Protein AF-A0A497SCT2-F1 (afdb_monomer)

Foldseek 3Di:
DDDDPPPPQAAAPQPRHGADPPQWDWDFADAAQDPGRDIGIHNDVVSVVVVNVVRVVVVVPDDPPDGPVRVD

Nearest PDB structures (foldseek):
  8ipb-assembly1_cb  TM=5.266E-01  e=7.782E-02  Triticum aestivum
  6zoj-assembly1_V  TM=5.125E-01  e=1.419E-01  Homo sapiens
  6zn5-assembly1_Z  TM=5.341E-01  e=1.981E-01  Homo sapiens
  9bdl-assembly1_AS21  TM=5.533E-01  e=2.420E-01  Oryctolagus cuniculus

Solvent-accessible surface area (backbone atoms only — not comparable to full-atom values): 4583 Å² total; per-residue (Å²): 137,90,76,78,88,65,75,75,72,53,45,12,75,69,81,64,43,76,37,62,94,88,54,62,45,73,46,71,42,74,43,82,90,51,96,58,55,57,78,44,40,20,61,42,70,70,46,46,52,52,43,51,54,5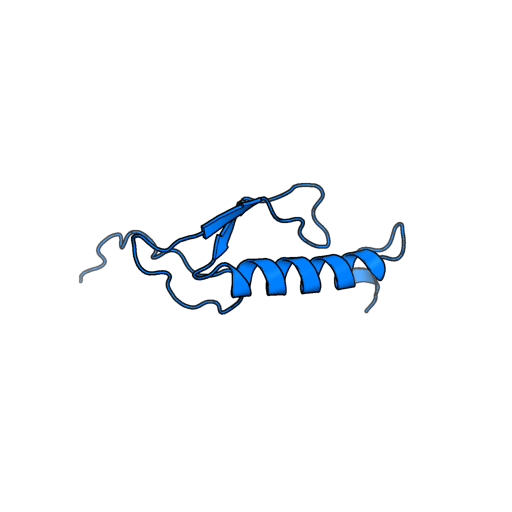2,35,50,53,56,53,70,70,52,54,84,98,55,54,84,80,70,78,112

Radius of gyration: 15.45 Å; Cα contacts (8 Å, |Δi|>4): 81; chains: 1; bounding box: 32×35×42 Å

Secondary structure (DSSP, 8-state):
----------B-TTT-PBPPTT--EEEE---TT-SS--EEEESSHHHHHHHHHHHHHHHHT--TT--GGGG-

Sequence (72 aa):
MSDMLGLGKKRCEYCKSEIEKGEEISENVEVYGRTDTPKKHFCSEKHLELYKKRTSLLMKNRRPNICARCIR

Structure (mmCIF, N/CA/C/O backbone):
data_AF-A0A497SCT2-F1
#
_entry.id   AF-A0A497SCT2-F1
#
loop_
_atom_site.group_PDB
_atom_site.id
_atom_site.type_symbol
_atom_site.label_atom_id
_atom_site.l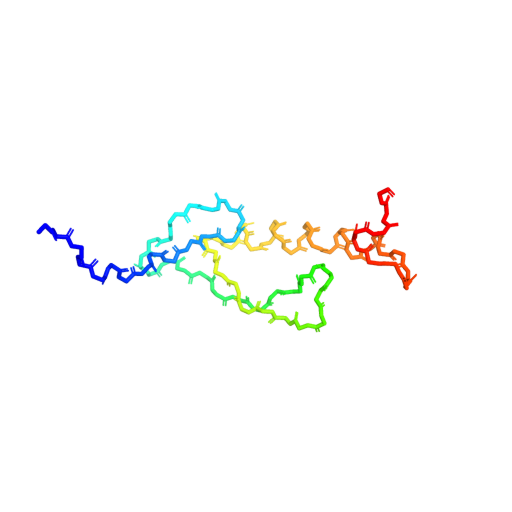abel_alt_id
_atom_site.label_comp_id
_atom_site.label_asym_id
_atom_site.label_entity_id
_atom_site.label_seq_id
_atom_site.pdbx_PDB_ins_code
_atom_site.Cartn_x
_atom_site.Cartn_y
_atom_site.Cartn_z
_atom_site.occupancy
_atom_site.B_iso_or_equiv
_atom_site.auth_seq_id
_atom_site.auth_comp_id
_atom_site.auth_asym_id
_atom_site.auth_atom_id
_atom_site.pdbx_PDB_model_num
ATOM 1 N N . MET A 1 1 ? -14.286 -23.355 20.322 1.00 40.84 1 MET A N 1
ATOM 2 C CA . MET A 1 1 ? -13.130 -22.445 20.434 1.00 40.84 1 MET A CA 1
ATOM 3 C C . MET A 1 1 ? -13.360 -21.305 19.464 1.00 40.84 1 MET A C 1
ATOM 5 O O . MET A 1 1 ? -13.877 -21.541 18.382 1.00 40.84 1 MET A O 1
ATOM 9 N N . SER A 1 2 ? -13.162 -20.096 19.965 1.00 49.00 2 SER A N 1
ATOM 10 C CA . SER A 1 2 ? -13.649 -18.820 19.454 1.00 49.00 2 SER A CA 1
ATOM 11 C C . SER A 1 2 ? -12.832 -18.307 18.278 1.00 49.00 2 SER A C 1
ATOM 13 O O . SER A 1 2 ? -11.646 -18.104 18.468 1.00 49.00 2 SER A O 1
ATOM 15 N N . ASP A 1 3 ? -13.466 -17.950 17.161 1.00 44.41 3 ASP A N 1
ATOM 16 C CA . ASP A 1 3 ? -12.882 -17.008 16.200 1.00 44.41 3 ASP A CA 1
ATOM 17 C C . ASP A 1 3 ? -14.002 -16.126 15.639 1.00 44.41 3 ASP A C 1
ATOM 19 O O . ASP A 1 3 ? -14.649 -16.415 14.632 1.00 44.41 3 ASP A O 1
ATOM 23 N N . MET A 1 4 ? -14.284 -15.048 16.378 1.00 44.75 4 MET A N 1
ATOM 24 C CA . MET A 1 4 ? -15.044 -13.907 15.881 1.00 44.75 4 MET A CA 1
ATOM 25 C C . MET A 1 4 ? -14.431 -13.470 14.548 1.00 44.75 4 MET A C 1
ATOM 27 O O . MET A 1 4 ? -13.224 -13.246 14.474 1.00 44.75 4 MET A O 1
ATOM 31 N N . LEU A 1 5 ? -15.267 -13.299 13.521 1.00 50.03 5 LEU A N 1
ATOM 32 C CA . LEU A 1 5 ? -14.943 -12.589 12.284 1.00 50.03 5 LEU A CA 1
ATOM 33 C C . LEU A 1 5 ? -14.544 -11.149 12.637 1.00 50.03 5 LEU A C 1
ATOM 35 O O . LEU A 1 5 ? -15.351 -10.221 12.601 1.00 50.03 5 LEU A O 1
ATOM 39 N N . GLY A 1 6 ? -13.294 -10.975 13.059 1.00 48.06 6 GLY A N 1
ATOM 40 C CA . GLY A 1 6 ? -12.702 -9.684 13.327 1.00 48.06 6 GLY A CA 1
ATOM 41 C C . GLY A 1 6 ? -12.653 -8.939 12.010 1.00 48.06 6 GLY A C 1
ATOM 42 O O . GLY A 1 6 ? -11.885 -9.307 11.125 1.00 48.06 6 GLY A O 1
ATOM 43 N N . LEU A 1 7 ? -13.501 -7.917 11.874 1.00 54.41 7 LEU A N 1
ATOM 44 C CA . LEU A 1 7 ? -13.386 -6.868 10.866 1.00 54.41 7 LEU A CA 1
ATOM 45 C C . LEU A 1 7 ? -11.904 -6.514 10.737 1.00 54.41 7 LEU A C 1
ATOM 47 O O . LEU A 1 7 ? -11.358 -5.875 11.637 1.00 54.41 7 LEU A O 1
ATOM 51 N N . GLY A 1 8 ? -11.253 -7.014 9.681 1.00 60.47 8 GLY A N 1
ATOM 52 C CA . GLY A 1 8 ? -9.809 -6.921 9.522 1.00 60.47 8 GLY A CA 1
ATOM 53 C C . GLY A 1 8 ? -9.406 -5.467 9.677 1.00 60.47 8 GLY A C 1
ATOM 54 O O . GLY A 1 8 ? -9.775 -4.630 8.850 1.00 60.47 8 GLY A O 1
ATOM 55 N N . LYS A 1 9 ? -8.732 -5.150 10.786 1.00 69.06 9 LYS A N 1
ATOM 56 C CA . LYS A 1 9 ? -8.312 -3.784 11.073 1.00 69.06 9 LYS A CA 1
ATOM 57 C C . LYS A 1 9 ? -7.504 -3.300 9.875 1.00 69.06 9 LYS A C 1
ATOM 59 O O . LYS A 1 9 ? -6.591 -3.987 9.409 1.00 69.06 9 LYS A O 1
ATOM 64 N N . LYS A 1 10 ? -7.884 -2.147 9.325 1.00 79.19 10 LYS A N 1
ATOM 65 C CA . LYS A 1 10 ? -7.184 -1.569 8.176 1.00 79.19 10 LYS A CA 1
ATOM 66 C C . LYS A 1 10 ? -5.746 -1.289 8.591 1.00 79.19 10 LYS A C 1
ATOM 68 O O . LYS A 1 10 ? -5.502 -0.834 9.704 1.00 79.19 10 LYS A O 1
ATOM 73 N N . ARG A 1 11 ? -4.790 -1.586 7.713 1.00 86.50 11 ARG A N 1
ATOM 74 C CA . ARG A 1 11 ? -3.360 -1.387 7.979 1.00 86.50 11 ARG A CA 1
ATOM 75 C C . ARG A 1 11 ? -2.802 -0.339 7.037 1.00 86.50 11 ARG A C 1
ATOM 77 O O . ARG A 1 11 ? -3.187 -0.282 5.870 1.00 86.50 11 ARG A O 1
ATOM 84 N N . CYS A 1 12 ? -1.882 0.471 7.544 1.00 89.50 12 CYS A N 1
ATOM 85 C CA . CYS A 1 12 ? -1.192 1.468 6.747 1.00 89.50 12 CYS A CA 1
ATOM 86 C C . CYS A 1 12 ? -0.306 0.775 5.713 1.00 89.50 12 CYS A C 1
ATOM 88 O O . CYS A 1 12 ? 0.501 -0.089 6.052 1.00 89.50 12 CYS A O 1
ATOM 90 N N . GLU A 1 13 ? -0.407 1.176 4.449 1.00 88.50 13 GLU A N 1
ATOM 91 C CA . GLU A 1 13 ? 0.375 0.547 3.387 1.00 88.50 13 GLU A CA 1
ATOM 92 C C . GLU A 1 13 ? 1.884 0.825 3.518 1.00 88.50 13 GLU A C 1
ATOM 94 O O . GLU A 1 13 ? 2.701 0.002 3.098 1.00 88.50 13 GLU A O 1
ATOM 99 N N . TYR A 1 14 ? 2.254 1.945 4.151 1.00 88.38 14 T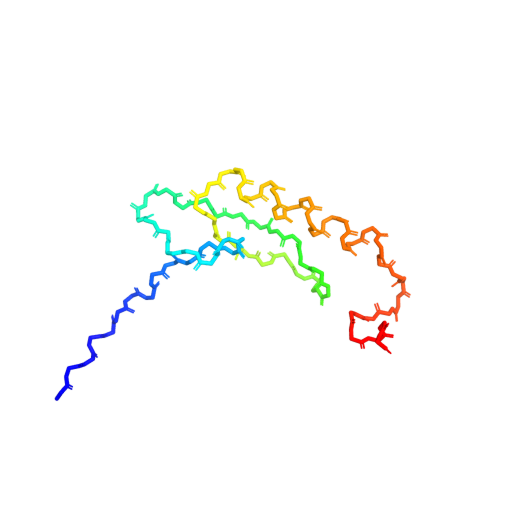YR A N 1
ATOM 100 C CA . TYR A 1 14 ? 3.642 2.347 4.379 1.00 88.38 14 TYR A CA 1
ATOM 101 C C . TYR A 1 14 ? 4.274 1.658 5.600 1.00 88.38 14 TYR A C 1
ATOM 103 O O . TYR A 1 14 ? 5.233 0.907 5.442 1.00 88.38 14 TYR A O 1
ATOM 111 N N . CYS A 1 15 ? 3.745 1.885 6.810 1.00 88.75 15 CYS A N 1
ATOM 112 C CA . CYS A 1 15 ? 4.332 1.353 8.048 1.00 88.75 15 CYS A CA 1
ATOM 113 C C . CYS A 1 15 ? 3.790 -0.024 8.460 1.00 88.75 15 CYS A C 1
ATOM 115 O O . CYS A 1 15 ? 4.312 -0.624 9.393 1.00 88.75 15 CYS A O 1
ATOM 117 N N . LYS A 1 16 ? 2.749 -0.536 7.787 1.00 86.38 16 LYS A N 1
ATOM 118 C CA . LYS A 1 16 ? 2.072 -1.809 8.105 1.00 86.38 16 LYS A CA 1
ATOM 119 C C . LYS A 1 16 ? 1.459 -1.873 9.510 1.00 86.38 16 LYS A C 1
ATOM 121 O O . LYS A 1 16 ? 0.965 -2.935 9.898 1.00 86.38 16 LYS A O 1
ATOM 126 N N . SER A 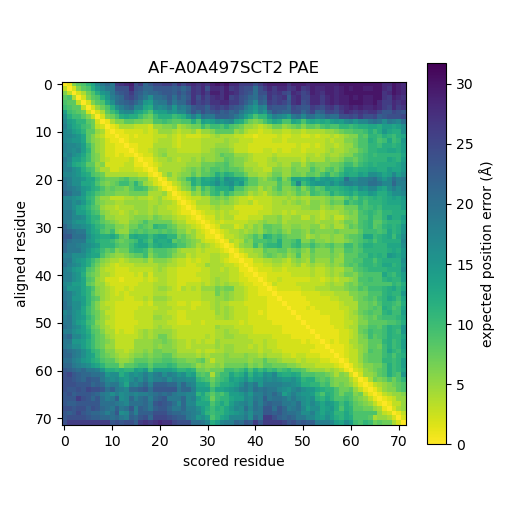1 17 ? 1.422 -0.762 10.241 1.00 87.25 17 SER A N 1
ATOM 127 C CA . SER A 1 17 ? 0.700 -0.641 11.509 1.00 87.25 17 SER A CA 1
ATOM 128 C C . SER A 1 17 ? -0.808 -0.652 11.287 1.00 87.25 17 SER A C 1
ATOM 130 O O . SER A 1 17 ? -1.288 -0.295 10.207 1.00 87.25 17 SER A O 1
ATOM 132 N N . GLU A 1 18 ? -1.551 -1.081 12.302 1.00 87.12 18 GLU A N 1
ATOM 133 C CA . GLU A 1 18 ? -3.007 -0.942 12.330 1.00 87.12 18 GLU A CA 1
ATOM 134 C C . GLU A 1 18 ? -3.371 0.548 12.328 1.00 87.12 18 GLU A C 1
ATOM 136 O O . GLU A 1 18 ? -2.699 1.353 12.970 1.00 87.12 18 GLU A O 1
ATOM 141 N N . ILE A 1 19 ? -4.385 0.920 11.552 1.00 85.44 19 ILE A N 1
ATOM 142 C CA . ILE A 1 19 ? -4.904 2.283 11.497 1.00 85.44 19 ILE A CA 1
ATOM 143 C C . ILE A 1 19 ? -6.077 2.361 12.465 1.00 85.44 19 ILE A C 1
ATOM 145 O O . ILE A 1 19 ? -6.997 1.537 12.400 1.00 85.44 19 ILE A O 1
ATOM 149 N N . GLU A 1 20 ? -6.047 3.349 13.349 1.00 80.81 20 GLU A N 1
ATOM 150 C CA . GLU A 1 20 ? -7.157 3.623 14.252 1.00 80.81 20 GLU A CA 1
ATOM 151 C C . GLU A 1 20 ? -8.380 4.118 13.464 1.00 80.81 20 GLU A C 1
ATOM 153 O O . GLU A 1 20 ? -8.273 4.815 12.451 1.00 80.81 20 GLU A O 1
ATOM 158 N N . LYS A 1 21 ? -9.577 3.706 13.895 1.00 72.06 21 LYS A N 1
ATOM 159 C CA . LYS A 1 21 ? -10.829 4.114 13.244 1.00 72.06 21 LYS A CA 1
ATOM 160 C C . LYS A 1 21 ? -11.006 5.627 13.401 1.00 72.06 21 LYS A C 1
ATOM 162 O O . LYS A 1 21 ? -11.220 6.091 14.512 1.00 72.06 21 LYS A O 1
ATOM 167 N N . GLY A 1 22 ? -10.990 6.357 12.287 1.00 74.06 22 GLY A N 1
ATOM 168 C CA . GLY A 1 22 ? -11.249 7.804 12.247 1.00 74.06 22 GLY A CA 1
ATOM 169 C C . GLY A 1 22 ? -10.112 8.633 11.649 1.00 74.06 22 GLY A C 1
ATOM 170 O O . GLY A 1 22 ? -10.380 9.707 11.126 1.00 74.06 22 GLY A O 1
ATOM 171 N N . GLU A 1 23 ? -8.886 8.104 11.628 1.00 73.94 23 GLU A N 1
ATOM 172 C CA . GLU A 1 23 ? -7.695 8.799 11.102 1.00 73.94 23 GLU A CA 1
ATOM 173 C C . GLU A 1 23 ? -7.121 8.128 9.844 1.00 73.94 23 GLU A C 1
ATOM 175 O O . GLU A 1 23 ? -5.964 8.315 9.464 1.00 73.94 23 GLU A O 1
ATOM 180 N N . GLU A 1 24 ? -7.927 7.301 9.174 1.00 82.88 24 GLU A N 1
ATOM 181 C CA . GLU A 1 24 ? -7.502 6.668 7.933 1.00 82.88 24 GLU A CA 1
ATOM 182 C C . GLU A 1 24 ? -7.561 7.639 6.755 1.00 82.88 24 GLU A C 1
ATOM 184 O O . GLU A 1 24 ? -8.607 8.171 6.388 1.00 82.88 24 GLU A O 1
ATOM 189 N N . ILE A 1 25 ? -6.425 7.798 6.091 1.00 88.06 25 ILE A N 1
ATOM 190 C CA . ILE A 1 25 ? -6.348 8.501 4.818 1.00 88.06 25 ILE A CA 1
ATOM 191 C C . ILE A 1 25 ? -6.375 7.449 3.731 1.00 88.06 25 ILE A C 1
ATOM 193 O O . ILE A 1 25 ? -5.504 6.579 3.660 1.00 88.06 25 ILE A O 1
ATOM 197 N N . SER A 1 26 ? -7.400 7.511 2.891 1.00 87.00 26 SER A N 1
ATOM 198 C CA . SER A 1 26 ? -7.557 6.586 1.780 1.00 87.00 26 SER A CA 1
ATOM 199 C C . SER A 1 26 ? -7.387 7.322 0.462 1.00 87.00 26 SER A C 1
ATOM 201 O O . SER A 1 26 ? -8.179 8.212 0.161 1.00 87.00 26 SER A O 1
ATOM 203 N N . GLU A 1 27 ? -6.394 6.931 -0.330 1.00 87.62 27 GLU A N 1
ATOM 204 C CA . GLU A 1 27 ? -6.113 7.576 -1.609 1.00 87.62 27 GLU A CA 1
ATOM 205 C C . GLU A 1 27 ? -5.703 6.562 -2.679 1.00 87.62 27 GLU A C 1
ATOM 207 O O . GLU A 1 27 ? -5.147 5.499 -2.385 1.00 87.62 27 GLU A O 1
ATOM 212 N N . ASN A 1 28 ? -6.012 6.885 -3.935 1.00 87.81 28 ASN A N 1
ATOM 213 C CA . ASN A 1 28 ? -5.574 6.107 -5.085 1.00 87.81 28 ASN A CA 1
ATOM 214 C C . ASN A 1 28 ? -4.111 6.439 -5.361 1.00 87.81 28 ASN A C 1
ATOM 216 O O . ASN A 1 28 ? -3.769 7.579 -5.673 1.00 87.81 28 ASN A O 1
ATOM 220 N N . VAL A 1 29 ? -3.247 5.439 -5.235 1.00 83.50 29 VAL A N 1
ATOM 221 C CA . VAL A 1 29 ? -1.812 5.599 -5.465 1.00 83.50 29 VAL A CA 1
ATOM 222 C C . VAL A 1 29 ? -1.373 4.666 -6.575 1.00 8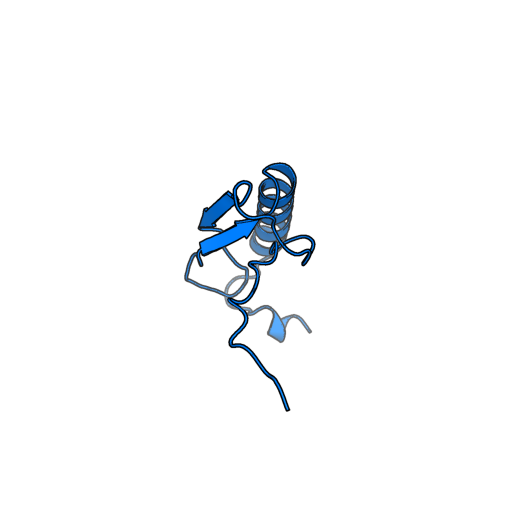3.50 29 VAL A C 1
ATOM 224 O O . VAL A 1 29 ? -1.797 3.512 -6.658 1.00 83.50 29 VAL A O 1
ATOM 227 N N . GLU A 1 30 ? -0.506 5.176 -7.437 1.00 80.69 30 GLU A N 1
ATOM 228 C CA . GLU A 1 30 ? 0.162 4.361 -8.437 1.00 80.69 30 GLU A CA 1
ATOM 229 C C . GLU A 1 30 ? 1.054 3.325 -7.743 1.00 80.69 30 GLU A C 1
ATOM 231 O O . GLU A 1 30 ? 1.704 3.617 -6.734 1.00 80.69 30 GLU A O 1
ATOM 236 N N . VAL A 1 31 ? 1.073 2.097 -8.264 1.00 78.56 31 VAL A N 1
ATOM 237 C CA . VAL A 1 31 ? 1.881 0.998 -7.724 1.00 78.56 31 VAL A CA 1
ATOM 238 C C . VAL A 1 31 ? 2.759 0.446 -8.832 1.00 78.56 31 VAL A C 1
ATOM 240 O O . VAL A 1 31 ? 2.288 0.105 -9.914 1.00 78.56 31 VAL A O 1
ATOM 243 N N . TYR A 1 32 ? 4.057 0.335 -8.555 1.00 71.31 32 TYR A N 1
ATOM 244 C CA . TYR A 1 32 ? 5.012 -0.190 -9.522 1.00 71.31 32 TYR A CA 1
ATOM 245 C C . TYR A 1 32 ? 4.621 -1.603 -9.986 1.00 71.31 32 TYR A C 1
ATOM 247 O O . TYR A 1 32 ? 4.388 -2.497 -9.172 1.00 71.31 32 TYR A O 1
ATOM 255 N N . GLY A 1 33 ? 4.561 -1.798 -11.305 1.00 69.00 33 GLY A N 1
ATOM 256 C CA . GLY A 1 33 ? 4.174 -3.071 -11.916 1.00 69.00 33 GLY A CA 1
ATOM 257 C C . GLY A 1 33 ? 2.665 -3.319 -11.991 1.00 69.00 33 GLY A C 1
ATOM 258 O O . GLY A 1 33 ? 2.274 -4.418 -12.376 1.00 69.00 33 GLY A O 1
ATOM 259 N N . ARG A 1 34 ? 1.829 -2.331 -11.649 1.00 72.50 34 ARG A N 1
ATOM 260 C CA . ARG A 1 34 ? 0.382 -2.358 -11.895 1.00 72.50 34 ARG A CA 1
ATOM 261 C C . ARG A 1 34 ? -0.009 -1.264 -12.879 1.00 72.50 34 ARG A C 1
ATOM 263 O O . ARG A 1 34 ? 0.583 -0.188 -12.875 1.00 72.50 34 ARG A O 1
ATOM 270 N N . THR A 1 35 ? -0.987 -1.569 -13.721 1.00 73.06 35 THR A N 1
ATOM 271 C CA . THR A 1 35 ? -1.606 -0.599 -14.637 1.00 73.06 35 THR A CA 1
ATOM 272 C C . THR A 1 35 ? -2.710 0.191 -13.932 1.00 73.06 35 THR A C 1
ATOM 274 O O . THR A 1 35 ? -3.060 1.288 -14.351 1.00 73.06 35 THR A O 1
ATOM 277 N N . ASP A 1 36 ? -3.239 -0.367 -12.846 1.00 80.38 36 ASP A N 1
ATOM 278 C CA . ASP A 1 36 ? -4.318 0.190 -12.040 1.00 80.38 36 ASP A CA 1
ATOM 279 C C . ASP A 1 36 ? -3.765 1.003 -10.860 1.00 80.38 36 ASP A C 1
ATOM 281 O O . ASP A 1 36 ? -2.672 0.740 -10.346 1.00 80.38 36 ASP A O 1
ATOM 285 N N . THR A 1 37 ? -4.561 1.964 -10.388 1.00 85.56 37 THR A N 1
ATOM 286 C CA . THR A 1 37 ? -4.297 2.789 -9.201 1.00 85.56 37 THR A CA 1
ATOM 287 C C . THR A 1 37 ? -5.122 2.282 -8.015 1.00 85.56 37 THR A C 1
ATOM 289 O O . THR A 1 37 ? -6.191 2.818 -7.717 1.00 85.56 37 THR A O 1
ATOM 292 N N . PRO A 1 38 ? -4.686 1.208 -7.325 1.00 83.88 38 PRO A N 1
ATOM 293 C CA . PRO A 1 38 ? -5.456 0.659 -6.222 1.00 83.88 38 PRO A CA 1
ATOM 294 C C . PRO A 1 38 ? -5.597 1.684 -5.094 1.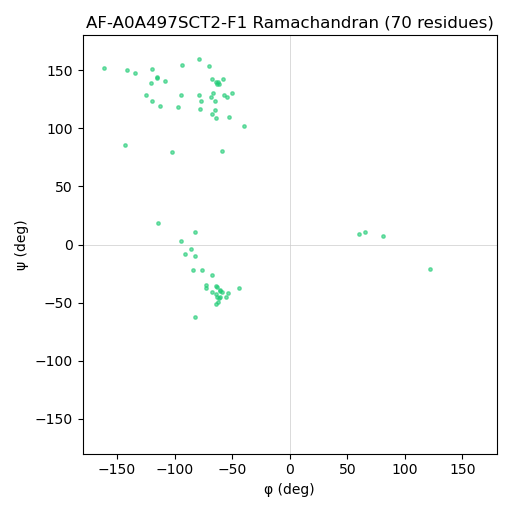00 83.88 38 PRO A C 1
ATOM 296 O O . PRO A 1 38 ? -4.634 2.353 -4.712 1.00 83.88 38 PRO A O 1
ATOM 299 N N . LYS A 1 39 ? -6.790 1.737 -4.499 1.00 87.12 39 LYS A N 1
ATOM 300 C CA . LYS A 1 39 ? -7.040 2.509 -3.283 1.00 87.12 39 LYS A CA 1
ATOM 301 C C . LYS A 1 39 ? -6.225 1.927 -2.125 1.00 87.12 39 LYS A C 1
ATOM 303 O O . LYS A 1 39 ? -6.335 0.736 -1.820 1.00 87.12 39 LYS A O 1
ATOM 308 N N . LYS A 1 40 ? -5.392 2.752 -1.490 1.00 88.69 40 LYS A N 1
ATOM 309 C CA . LYS A 1 40 ? -4.555 2.376 -0.341 1.00 88.69 40 LYS A CA 1
ATOM 310 C C . LYS A 1 40 ? -4.909 3.212 0.877 1.00 88.69 40 LYS A C 1
ATOM 312 O O . LYS A 1 40 ? -5.355 4.346 0.743 1.00 88.69 40 LYS A O 1
ATOM 317 N N . HIS A 1 41 ? -4.702 2.628 2.055 1.00 90.56 41 HIS A N 1
ATOM 318 C CA . HIS A 1 41 ? -4.973 3.265 3.339 1.00 90.56 41 HIS A CA 1
ATOM 319 C C . HIS A 1 41 ? -3.666 3.613 4.047 1.00 90.56 41 HIS A C 1
ATOM 321 O O . HIS A 1 41 ? -2.707 2.835 4.040 1.00 90.56 41 HIS A O 1
ATOM 327 N N . PHE A 1 42 ? -3.642 4.772 4.689 1.00 90.56 42 PHE A N 1
ATOM 328 C CA . PHE A 1 42 ? -2.507 5.294 5.430 1.00 90.56 42 PHE A CA 1
ATOM 329 C C . PHE A 1 42 ? -2.981 5.831 6.775 1.00 90.56 42 PHE A C 1
ATOM 331 O O . PHE A 1 42 ? -4.099 6.319 6.886 1.00 90.56 42 PHE A O 1
ATOM 338 N N . CYS A 1 43 ? -2.132 5.733 7.794 1.00 90.25 43 CYS A N 1
ATOM 339 C CA . CYS A 1 43 ? -2.432 6.296 9.112 1.00 90.25 43 CYS A CA 1
ATOM 340 C C . CYS A 1 43 ? -2.119 7.797 9.211 1.00 90.25 43 CYS A C 1
ATOM 342 O O . CYS A 1 43 ? -2.396 8.400 10.236 1.00 90.25 43 CYS A O 1
ATOM 344 N N . SER A 1 44 ? -1.443 8.390 8.217 1.00 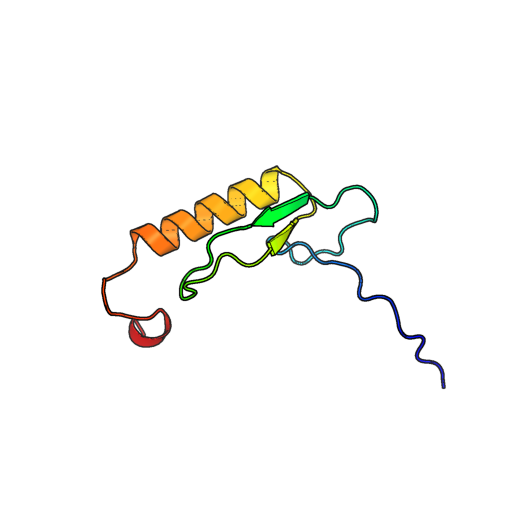89.69 44 SER A N 1
ATOM 345 C CA . SER A 1 44 ? -1.029 9.802 8.247 1.00 89.69 44 SER A CA 1
ATOM 346 C C . SER A 1 44 ? -0.695 10.309 6.841 1.00 89.69 44 SER A C 1
ATOM 348 O O . SER A 1 44 ? -0.211 9.534 6.008 1.00 89.69 44 SER A O 1
ATOM 350 N N . GLU A 1 45 ? -0.857 11.615 6.598 1.00 89.94 45 GLU A N 1
ATOM 351 C CA . GLU A 1 45 ? -0.510 12.258 5.316 1.00 89.94 45 GLU A CA 1
ATOM 352 C C . GLU A 1 45 ? 0.978 12.094 5.002 1.00 89.94 45 GLU A C 1
ATOM 354 O O . GLU A 1 45 ? 1.358 11.721 3.896 1.00 89.94 45 GLU A O 1
ATOM 359 N N . LYS A 1 46 ? 1.828 12.203 6.027 1.00 91.31 46 LYS A N 1
ATOM 360 C CA . LYS A 1 46 ? 3.267 11.945 5.912 1.00 91.31 46 LYS A CA 1
ATOM 361 C C . LYS A 1 46 ? 3.578 10.567 5.316 1.00 91.31 46 LYS A C 1
ATOM 363 O O . LYS A 1 46 ? 4.485 10.430 4.498 1.00 91.31 46 LYS A O 1
ATOM 368 N N . HIS A 1 47 ? 2.849 9.523 5.716 1.00 91.12 47 HIS A N 1
ATOM 369 C CA . HIS A 1 47 ? 3.055 8.170 5.190 1.00 91.12 47 HIS A CA 1
ATOM 370 C C . HIS A 1 47 ? 2.557 8.018 3.755 1.00 91.12 47 HIS A C 1
ATOM 372 O O . HIS A 1 47 ? 3.187 7.309 2.969 1.00 91.12 47 HIS A O 1
ATOM 378 N N . LEU A 1 48 ? 1.470 8.702 3.405 1.00 90.00 48 LEU A N 1
ATOM 379 C CA . LEU A 1 48 ? 0.984 8.794 2.034 1.00 90.00 48 LEU A CA 1
ATOM 380 C C . LEU A 1 48 ? 2.022 9.478 1.127 1.00 90.00 48 LEU A C 1
ATOM 382 O O . LEU A 1 48 ? 2.381 8.927 0.087 1.00 90.00 48 LEU A O 1
ATOM 386 N N . GLU A 1 49 ? 2.563 10.628 1.533 1.00 91.25 49 GLU A N 1
ATOM 387 C CA . GLU A 1 49 ? 3.580 11.358 0.767 1.00 91.25 49 GLU A CA 1
ATOM 388 C C . GLU A 1 49 ? 4.878 10.560 0.604 1.00 91.25 49 GLU A C 1
ATOM 390 O O . GLU A 1 49 ? 5.416 10.455 -0.502 1.00 91.25 49 GLU A O 1
ATOM 395 N N . LEU A 1 50 ? 5.368 9.938 1.683 1.00 90.88 50 LEU A N 1
ATOM 396 C CA . LEU A 1 50 ? 6.547 9.070 1.629 1.00 90.88 50 LEU A CA 1
ATOM 397 C C . LEU A 1 50 ? 6.322 7.875 0.698 1.00 90.88 50 LEU A C 1
ATOM 399 O O . LEU A 1 50 ? 7.223 7.511 -0.064 1.00 90.88 50 LEU A O 1
ATOM 403 N N . TYR A 1 51 ? 5.122 7.290 0.718 1.00 89.50 51 TYR A N 1
ATOM 404 C CA . TYR A 1 51 ? 4.755 6.217 -0.196 1.00 89.50 51 TYR A CA 1
ATOM 405 C C . TYR A 1 51 ? 4.750 6.699 -1.649 1.00 89.50 51 TYR A C 1
ATOM 407 O O . TYR A 1 51 ? 5.441 6.106 -2.476 1.00 89.50 51 TYR A O 1
ATOM 415 N N . LYS A 1 52 ? 4.068 7.811 -1.958 1.00 87.56 52 LYS A N 1
ATOM 416 C CA . LYS A 1 52 ? 4.056 8.414 -3.303 1.00 87.56 52 LYS A CA 1
ATOM 417 C C . LYS A 1 52 ? 5.467 8.713 -3.803 1.00 87.56 52 LYS A C 1
ATOM 419 O O . LYS A 1 52 ? 5.803 8.359 -4.931 1.00 87.56 52 LYS A O 1
ATOM 424 N N . LYS A 1 53 ? 6.322 9.301 -2.961 1.00 88.69 53 LYS A N 1
ATOM 425 C CA . LYS A 1 53 ? 7.722 9.591 -3.300 1.00 88.69 53 LYS A CA 1
ATOM 426 C C . LYS A 1 53 ? 8.494 8.311 -3.620 1.00 88.69 53 LYS A C 1
ATOM 428 O O . LYS A 1 53 ? 9.193 8.261 -4.631 1.00 88.69 53 LYS A O 1
ATOM 433 N N . ARG A 1 54 ? 8.341 7.262 -2.804 1.00 85.25 54 ARG A N 1
ATOM 434 C CA . ARG A 1 54 ? 8.975 5.957 -3.041 1.00 85.25 54 ARG A CA 1
ATOM 435 C C . ARG A 1 54 ? 8.499 5.334 -4.350 1.00 85.25 54 ARG A C 1
ATOM 437 O O . ARG A 1 54 ? 9.330 4.879 -5.132 1.00 85.25 54 ARG A O 1
ATOM 444 N N . THR A 1 55 ? 7.195 5.339 -4.612 1.00 83.62 55 THR A N 1
ATOM 445 C CA . THR A 1 55 ? 6.650 4.764 -5.845 1.00 83.62 55 THR A CA 1
ATOM 446 C C . THR A 1 55 ? 7.066 5.566 -7.072 1.00 83.62 55 THR A C 1
ATOM 448 O O . THR A 1 55 ? 7.484 4.973 -8.060 1.00 83.62 55 THR A O 1
ATOM 451 N N . SER A 1 56 ? 7.061 6.898 -6.991 1.00 84.44 56 SER A N 1
ATOM 452 C CA . SER A 1 56 ? 7.542 7.773 -8.063 1.00 84.44 56 SER A CA 1
ATOM 453 C C . SER A 1 56 ? 9.011 7.500 -8.404 1.00 84.44 56 SER A C 1
ATOM 455 O O . SER A 1 56 ? 9.359 7.412 -9.577 1.00 84.44 56 SER A O 1
ATOM 457 N N . LEU A 1 57 ? 9.874 7.276 -7.405 1.00 82.88 57 LEU A N 1
ATOM 458 C CA . LEU A 1 57 ? 11.274 6.901 -7.643 1.00 82.88 57 LEU A CA 1
ATOM 459 C C . LEU A 1 57 ? 11.400 5.537 -8.338 1.00 82.88 57 LEU A C 1
ATOM 461 O O . LEU A 1 57 ? 12.174 5.399 -9.284 1.00 82.88 57 LEU A O 1
ATOM 465 N N . LEU A 1 58 ? 10.610 4.545 -7.917 1.00 77.44 58 LEU A N 1
ATOM 466 C CA . LEU A 1 58 ? 10.569 3.233 -8.575 1.00 77.44 58 LEU A CA 1
ATOM 467 C C . LEU A 1 58 ? 10.056 3.332 -10.020 1.00 77.44 58 LEU A C 1
ATOM 469 O O . LEU A 1 58 ? 10.558 2.639 -10.902 1.00 77.44 58 LEU A O 1
ATOM 473 N N . MET A 1 59 ? 9.090 4.216 -10.276 1.00 75.62 59 MET A N 1
ATOM 474 C CA . MET A 1 59 ? 8.560 4.477 -11.613 1.00 75.62 59 MET A CA 1
ATOM 475 C C . MET A 1 59 ? 9.529 5.257 -12.503 1.00 75.62 59 MET A C 1
ATOM 477 O O . MET A 1 59 ? 9.626 4.950 -13.685 1.00 75.62 59 MET A O 1
ATOM 481 N N . LYS A 1 60 ? 10.289 6.219 -11.967 1.00 74.75 60 LYS A N 1
ATOM 482 C CA . LYS A 1 60 ? 11.326 6.936 -12.732 1.00 74.75 60 LYS A CA 1
ATOM 483 C C . LYS A 1 60 ? 12.453 6.011 -13.181 1.00 74.75 60 LYS A C 1
ATOM 485 O O . LYS A 1 60 ? 12.942 6.144 -14.295 1.00 74.75 60 LYS A O 1
ATOM 490 N N . ASN A 1 61 ? 12.804 5.030 -12.354 1.00 67.94 61 ASN A N 1
ATOM 491 C CA . ASN A 1 61 ? 13.777 3.995 -12.706 1.00 67.94 61 ASN A CA 1
ATOM 492 C C . ASN A 1 61 ? 13.165 2.848 -13.535 1.00 67.94 61 ASN A C 1
ATOM 494 O O . ASN A 1 61 ? 13.805 1.812 -13.732 1.00 67.94 61 ASN A O 1
ATOM 498 N N . ARG A 1 62 ? 11.928 2.996 -14.032 1.00 65.81 62 ARG A N 1
ATOM 499 C CA . ARG A 1 62 ? 11.283 1.994 -14.881 1.00 65.81 62 ARG A CA 1
ATOM 500 C C . ARG A 1 62 ? 12.005 1.927 -16.222 1.00 65.81 62 ARG A C 1
ATOM 502 O O . ARG A 1 62 ? 11.890 2.829 -17.048 1.00 65.81 62 ARG A O 1
ATOM 509 N N . ARG A 1 63 ? 12.672 0.804 -16.489 1.00 63.81 63 ARG A N 1
ATOM 510 C CA . ARG A 1 63 ? 13.040 0.457 -17.865 1.00 63.81 63 ARG A CA 1
ATOM 511 C C . ARG A 1 63 ? 11.750 0.125 -18.632 1.00 63.81 63 ARG A C 1
ATOM 513 O O . ARG A 1 63 ? 10.966 -0.696 -18.141 1.00 63.81 63 ARG A O 1
ATOM 520 N N . PRO A 1 64 ? 11.479 0.755 -19.787 1.00 62.62 64 PRO A N 1
ATOM 521 C CA . PRO A 1 64 ? 10.325 0.388 -20.600 1.00 62.62 64 PRO A CA 1
ATOM 522 C C . PRO A 1 64 ? 10.419 -1.099 -20.979 1.00 62.62 64 PRO A C 1
ATOM 524 O O . PRO A 1 64 ? 11.510 -1.613 -21.214 1.00 62.62 64 PRO A O 1
ATOM 527 N N . ASN A 1 65 ? 9.278 -1.794 -20.997 1.00 60.59 65 ASN A N 1
ATOM 528 C CA . ASN A 1 65 ? 9.146 -3.217 -21.357 1.00 60.59 65 ASN A CA 1
ATOM 529 C C . ASN A 1 65 ? 9.829 -4.247 -20.432 1.00 60.59 65 ASN A C 1
ATOM 531 O O . ASN A 1 65 ? 9.873 -5.426 -20.772 1.00 60.59 65 ASN A O 1
ATOM 535 N N . ILE A 1 66 ? 10.308 -3.852 -19.248 1.00 66.69 66 ILE A N 1
ATOM 536 C CA . ILE A 1 66 ? 10.875 -4.774 -18.251 1.00 66.69 66 ILE A CA 1
ATOM 537 C C . ILE A 1 66 ? 10.053 -4.683 -16.9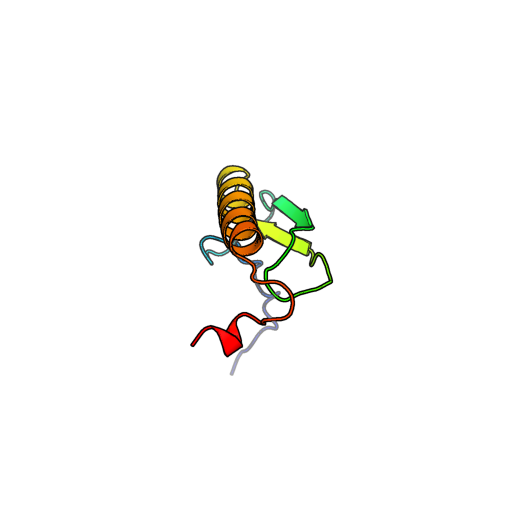64 1.00 66.69 66 ILE A C 1
ATOM 539 O O . ILE A 1 66 ? 9.879 -3.608 -16.387 1.00 66.69 66 ILE A O 1
ATOM 543 N N . CYS A 1 67 ? 9.526 -5.820 -16.503 1.00 64.44 67 CYS A N 1
ATOM 544 C CA . CYS A 1 67 ? 8.844 -5.883 -15.213 1.00 64.44 67 CYS A CA 1
ATOM 545 C C . CYS A 1 67 ? 9.855 -5.937 -14.055 1.00 64.44 67 CYS A C 1
ATOM 547 O O . CYS A 1 67 ? 10.993 -6.370 -14.232 1.00 64.44 67 CYS A O 1
ATOM 549 N N . ALA A 1 68 ? 9.411 -5.574 -12.847 1.00 58.75 68 ALA A N 1
ATOM 550 C CA . ALA A 1 68 ? 10.187 -5.635 -11.600 1.00 58.75 68 ALA A CA 1
ATOM 551 C C . ALA A 1 68 ? 10.983 -6.937 -11.416 1.00 58.75 68 ALA A C 1
ATOM 553 O O . ALA A 1 68 ? 12.084 -6.947 -10.873 1.00 58.75 68 ALA A O 1
ATOM 554 N N . ARG A 1 69 ? 10.382 -8.050 -11.849 1.00 55.53 69 ARG A N 1
ATOM 555 C CA . ARG A 1 69 ? 10.911 -9.404 -11.696 1.00 55.53 69 ARG A CA 1
ATOM 556 C C . ARG A 1 69 ? 12.046 -9.711 -12.683 1.00 55.53 69 ARG A C 1
ATOM 558 O O . ARG A 1 69 ? 12.847 -10.586 -12.393 1.00 55.53 69 ARG A O 1
ATOM 565 N N . CYS A 1 70 ? 12.135 -8.985 -13.798 1.00 62.41 70 CYS A N 1
ATOM 566 C CA . CYS A 1 70 ? 13.119 -9.189 -14.867 1.00 62.41 70 CYS A CA 1
ATOM 567 C C . CYS A 1 70 ? 14.382 -8.311 -14.733 1.00 62.41 70 CYS A C 1
ATOM 569 O O . CYS A 1 70 ? 15.230 -8.353 -15.614 1.00 62.41 70 CYS A O 1
ATOM 571 N N . ILE A 1 71 ? 14.507 -7.504 -13.670 1.00 61.31 71 ILE A N 1
ATOM 572 C CA . ILE A 1 71 ? 15.739 -6.749 -13.339 1.00 61.31 71 ILE A CA 1
ATOM 573 C C . ILE A 1 71 ? 16.723 -7.613 -12.514 1.00 61.31 71 ILE A C 1
ATOM 575 O O . ILE A 1 71 ? 17.817 -7.163 -12.190 1.00 61.31 71 ILE A O 1
ATOM 579 N N . ARG A 1 72 ? 16.328 -8.839 -12.149 1.00 51.69 72 ARG A N 1
ATOM 580 C CA . ARG A 1 72 ? 17.083 -9.724 -11.258 1.00 51.69 72 ARG A CA 1
ATOM 581 C C . ARG A 1 72 ? 18.157 -10.525 -11.978 1.00 51.69 72 ARG A C 1
ATOM 583 O O . ARG A 1 72 ? 17.873 -10.976 -13.108 1.00 51.69 72 ARG A O 1
#

pLDDT: mean 76.3, std 14.02, range [40.84, 91.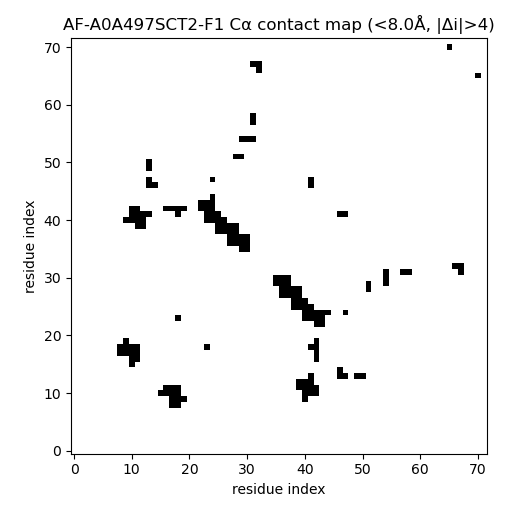31]

Mean predicted aligned error: 9.7 Å